Protein AF-A0A842VRQ3-F1 (afdb_monomer_lite)

Radius of gyration: 14.66 Å; chains: 1; bounding box: 36×36×37 Å

pLDDT: mean 95.63, std 7.04, range [48.97, 98.75]

Secondary structure (DSSP, 8-state):
---SS--SEEEPPTTTTT-S---SHHHHHHH-B-TTTSHHHHHHHHHHHHHT-EEEEEEEEEETTEEEEEEEEEETTTEEEEEEE-SS--GGGGGT-BPP-S---EEE-SS-EEE---GGGGG-HHHHHHHHT-

Foldseek 3Di:
DPDPDADQEEEEAAANQQDDDDDDLVSLVVFAAAPPVGPVNVVVQVVQQVRQHKYKYWHFHDDPPATFGKIWIAHNVPGTQDMWTAQDDDDCSVVHHDHTPDDFDWGCPVVDIDTDHHDVVVVVVCNVVVSVVD

Sequence (134 aa):
MLAQEPADLWVLPEFFQTGYLFQKKQEVEKLAEEIPNGQTTQFLIEQAKRHNTTIVAGLAERDGDKFYNSAVCVNGAKGFLGKYRKIHLFDREKLFFELGDMPFSVIDLGTFKLGIMICFDWIYPEAARSLAVQ

Structure (mmCIF, N/CA/C/O backbone):
data_AF-A0A842VRQ3-F1
#
_entry.id   AF-A0A842VRQ3-F1
#
loop_
_atom_site.group_PDB
_atom_site.id
_atom_site.type_symbol
_atom_site.label_atom_id
_atom_site.label_alt_id
_atom_site.label_comp_id
_atom_site.label_asym_id
_atom_site.label_entity_id
_atom_site.label_seq_id
_atom_site.pdbx_PDB_ins_code
_atom_site.Cartn_x
_atom_site.Cartn_y
_atom_site.Cartn_z
_atom_site.occupancy
_atom_site.B_iso_or_equiv
_atom_site.auth_seq_id
_atom_site.auth_comp_id
_atom_site.auth_asym_id
_atom_site.auth_atom_id
_atom_site.pdbx_PDB_model_num
ATOM 1 N N . MET A 1 1 ? 9.972 17.700 -2.129 1.00 48.97 1 MET A N 1
ATOM 2 C CA . MET A 1 1 ? 10.347 17.190 -3.464 1.00 48.97 1 MET A CA 1
ATOM 3 C C . MET A 1 1 ? 10.797 15.752 -3.261 1.00 48.97 1 MET A C 1
ATOM 5 O O . MET A 1 1 ? 11.682 15.548 -2.440 1.00 48.97 1 MET A O 1
ATOM 9 N N . LEU A 1 2 ? 10.126 14.771 -3.869 1.00 55.09 2 LEU A N 1
ATOM 10 C CA . LEU A 1 2 ? 10.542 13.367 -3.794 1.00 55.09 2 LEU A CA 1
ATOM 11 C C . LEU A 1 2 ? 11.706 13.188 -4.785 1.00 55.09 2 LEU A C 1
ATOM 13 O O . LEU A 1 2 ? 11.486 13.259 -5.985 1.00 55.09 2 LEU A O 1
ATOM 17 N N . ALA A 1 3 ? 12.919 13.071 -4.231 1.00 63.06 3 ALA A N 1
ATOM 18 C CA . ALA A 1 3 ? 14.226 12.833 -4.864 1.00 63.06 3 ALA A CA 1
ATOM 19 C C . ALA A 1 3 ? 14.737 13.839 -5.930 1.00 63.06 3 ALA A C 1
ATOM 21 O O . ALA A 1 3 ? 14.008 14.329 -6.785 1.00 63.06 3 ALA A O 1
ATOM 22 N N . GLN A 1 4 ? 16.043 14.137 -5.869 1.00 68.25 4 GLN A N 1
ATOM 23 C CA . GLN A 1 4 ? 16.800 14.808 -6.945 1.00 68.25 4 GLN A CA 1
ATOM 24 C C . GLN A 1 4 ? 17.465 13.798 -7.896 1.00 68.25 4 GLN A C 1
ATOM 26 O O . GLN A 1 4 ? 17.846 14.165 -9.002 1.00 68.25 4 GLN A O 1
ATOM 31 N N . GLU A 1 5 ? 17.554 12.532 -7.480 1.00 80.50 5 GLU A N 1
ATOM 32 C CA . GLU A 1 5 ? 18.165 11.443 -8.240 1.00 80.50 5 GLU A CA 1
ATOM 33 C C . GLU A 1 5 ? 17.086 10.556 -8.887 1.00 80.50 5 GLU A C 1
ATOM 35 O O . GLU A 1 5 ? 16.052 10.290 -8.258 1.00 80.50 5 GLU A O 1
ATOM 40 N N . PRO A 1 6 ? 17.300 10.084 -10.126 1.00 86.31 6 PRO A N 1
ATOM 41 C CA . PRO A 1 6 ? 16.382 9.169 -10.794 1.00 86.31 6 PRO A CA 1
ATOM 42 C C . PRO A 1 6 ? 16.344 7.806 -10.085 1.00 86.31 6 PRO A C 1
ATOM 44 O O . PRO A 1 6 ? 17.381 7.264 -9.707 1.00 86.31 6 PRO A O 1
ATOM 47 N N . ALA A 1 7 ? 15.149 7.228 -9.934 1.00 92.69 7 ALA A N 1
ATOM 48 C CA . ALA A 1 7 ? 14.978 5.857 -9.454 1.00 92.69 7 ALA A CA 1
ATOM 49 C C . ALA A 1 7 ? 13.744 5.193 -10.080 1.00 92.69 7 ALA A C 1
ATOM 51 O O . ALA A 1 7 ? 12.712 5.842 -10.265 1.00 92.69 7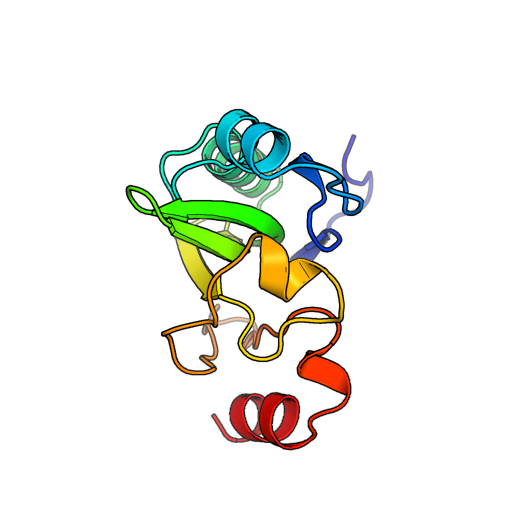 ALA A O 1
ATOM 52 N N . ASP A 1 8 ? 13.838 3.890 -10.350 1.00 94.44 8 ASP A N 1
ATOM 53 C CA . ASP A 1 8 ? 12.772 3.103 -10.993 1.00 94.44 8 ASP A CA 1
ATOM 54 C C . ASP A 1 8 ? 11.614 2.743 -10.046 1.00 94.44 8 ASP A C 1
ATOM 56 O O . ASP A 1 8 ? 10.496 2.461 -10.494 1.00 94.44 8 ASP A O 1
ATOM 60 N N . LEU A 1 9 ? 11.882 2.741 -8.736 1.00 96.44 9 LEU A N 1
ATOM 61 C CA . LEU A 1 9 ? 10.932 2.387 -7.686 1.00 96.44 9 LEU A CA 1
ATOM 62 C C . LEU A 1 9 ? 11.110 3.278 -6.454 1.00 96.44 9 LEU A C 1
ATOM 64 O O . LEU A 1 9 ? 12.194 3.348 -5.875 1.00 96.44 9 LEU A O 1
ATOM 68 N N . TRP A 1 10 ? 10.015 3.881 -6.001 1.00 96.94 10 TRP A N 1
ATOM 69 C CA . TRP A 1 10 ? 9.898 4.537 -4.702 1.00 96.94 10 TRP A CA 1
ATOM 70 C C . TRP A 1 10 ? 8.955 3.744 -3.802 1.00 96.94 10 TRP A C 1
ATOM 72 O O . TRP A 1 10 ? 7.866 3.357 -4.221 1.00 96.94 10 TRP A O 1
ATOM 82 N N . VAL A 1 11 ? 9.354 3.528 -2.550 1.00 97.88 11 VAL A N 1
ATOM 83 C CA . VAL A 1 11 ? 8.525 2.855 -1.543 1.00 97.88 11 VAL A CA 1
ATOM 84 C C . VAL A 1 11 ? 8.330 3.805 -0.371 1.00 97.88 11 VAL A C 1
ATOM 86 O O . VAL A 1 11 ? 9.298 4.222 0.264 1.00 97.88 11 VAL A O 1
ATOM 89 N N . LEU A 1 12 ? 7.080 4.178 -0.111 1.00 98.00 12 LEU A N 1
ATOM 90 C CA . LEU A 1 12 ? 6.699 5.035 1.005 1.00 98.00 12 LEU A CA 1
ATOM 91 C C . LEU A 1 12 ? 6.269 4.197 2.220 1.00 98.00 12 LEU A C 1
ATOM 93 O O . LEU A 1 12 ? 5.842 3.051 2.051 1.00 98.00 12 LEU A O 1
ATOM 97 N N . PRO A 1 13 ? 6.357 4.756 3.442 1.00 98.31 13 PRO A N 1
ATOM 98 C CA . PRO A 1 13 ? 5.960 4.056 4.660 1.00 98.31 13 PRO A CA 1
ATOM 99 C C . PRO A 1 13 ? 4.489 3.608 4.692 1.00 98.31 13 PRO A C 1
ATOM 101 O O . PRO A 1 13 ? 3.634 4.092 3.945 1.00 98.31 13 PRO A O 1
ATOM 104 N N . GLU A 1 14 ? 4.196 2.707 5.628 1.00 98.19 14 GLU A N 1
ATOM 105 C CA . GLU A 1 14 ? 2.834 2.362 6.041 1.00 98.19 14 GLU A CA 1
ATOM 106 C C . GLU A 1 14 ? 2.094 3.607 6.552 1.00 98.19 14 GLU A C 1
ATOM 108 O O . GLU A 1 14 ? 2.661 4.408 7.297 1.00 98.19 14 GLU A O 1
ATOM 113 N N . PHE A 1 15 ? 0.832 3.771 6.139 1.00 97.38 15 PHE A N 1
ATOM 114 C CA . PHE A 1 15 ? -0.008 4.922 6.483 1.00 97.38 15 PHE A CA 1
ATOM 115 C C . PHE A 1 15 ? 0.668 6.288 6.282 1.00 97.38 15 PHE A C 1
ATOM 117 O O . PHE A 1 15 ? 0.456 7.216 7.068 1.00 97.38 15 PHE A O 1
ATOM 124 N N . PHE A 1 16 ? 1.456 6.449 5.213 1.00 96.81 16 PHE A N 1
ATOM 125 C CA . PHE A 1 16 ? 2.192 7.696 4.966 1.00 96.81 16 PHE A CA 1
ATOM 126 C C . PHE A 1 16 ? 1.264 8.922 4.883 1.00 96.81 16 PHE A C 1
ATOM 128 O O . PHE A 1 16 ? 1.685 10.031 5.204 1.00 96.81 16 PHE A O 1
ATOM 135 N N . GLN A 1 17 ? 0.010 8.714 4.463 1.00 93.88 17 GLN A N 1
ATOM 136 C CA . GLN A 1 17 ? -0.976 9.777 4.274 1.00 93.88 17 GLN A CA 1
ATOM 137 C C . GLN A 1 17 ? -1.635 10.231 5.592 1.00 93.88 17 GLN A C 1
ATOM 139 O O . GLN A 1 17 ? -1.979 11.399 5.739 1.00 93.88 17 GLN A O 1
ATOM 144 N N . THR A 1 18 ? -1.832 9.317 6.548 1.00 94.62 18 THR A N 1
ATOM 145 C CA . THR A 1 18 ? -2.660 9.547 7.748 1.00 94.62 18 THR A CA 1
ATOM 146 C C . THR A 1 18 ? -1.853 9.600 9.039 1.00 94.62 18 THR A C 1
ATOM 148 O O . THR A 1 18 ? -2.347 10.087 10.054 1.00 94.62 18 THR A O 1
ATOM 151 N N . GLY A 1 19 ? -0.636 9.052 9.031 1.00 92.31 19 GLY A N 1
ATOM 152 C CA . GLY A 1 19 ? 0.019 8.599 10.252 1.00 92.31 19 GLY A CA 1
ATOM 153 C C . GLY A 1 19 ? -0.619 7.315 10.801 1.00 92.31 19 GLY A C 1
ATOM 154 O O . GLY A 1 19 ? -1.672 6.870 10.346 1.00 92.31 19 GLY A O 1
ATOM 155 N N . TYR A 1 20 ? 0.058 6.706 11.774 1.00 91.12 20 TYR A N 1
ATOM 156 C CA . TYR A 1 20 ? -0.236 5.343 12.235 1.00 91.12 20 TYR A CA 1
ATOM 157 C C . TYR A 1 20 ? -1.110 5.272 13.503 1.00 91.12 20 TYR A C 1
ATOM 159 O O . TYR A 1 20 ? -1.888 4.339 13.689 1.00 91.12 20 TYR A O 1
ATOM 167 N N . LEU A 1 21 ? -0.978 6.241 14.416 1.00 90.94 21 LEU A N 1
ATOM 168 C CA . LEU A 1 21 ? -1.540 6.156 15.771 1.00 90.94 21 LEU A CA 1
ATOM 169 C C . LEU A 1 21 ? -2.995 6.640 15.850 1.00 90.94 21 LEU A C 1
ATOM 171 O O . LEU A 1 21 ? -3.273 7.707 16.397 1.00 90.94 21 LEU A O 1
ATOM 175 N N . PHE A 1 22 ? -3.927 5.826 15.356 1.00 93.00 22 PHE A N 1
ATOM 176 C CA . PHE A 1 22 ? -5.362 6.080 15.497 1.00 93.00 22 PHE A CA 1
ATOM 177 C C . PHE A 1 22 ? -5.847 5.844 16.934 1.00 93.00 22 PHE A C 1
ATOM 179 O O . PHE A 1 22 ? -5.593 4.800 17.548 1.00 93.00 22 PHE A O 1
ATOM 186 N N . GLN A 1 23 ? -6.591 6.807 17.477 1.00 93.25 23 GLN A N 1
ATOM 187 C CA . GLN A 1 23 ? -7.185 6.711 18.812 1.00 93.25 23 GLN A CA 1
ATOM 188 C C . GLN A 1 23 ? -8.662 6.323 18.757 1.00 93.25 23 GLN A C 1
ATOM 190 O O . GLN A 1 23 ? -9.144 5.631 19.658 1.00 93.25 23 GLN A O 1
ATOM 195 N N . LYS A 1 24 ? -9.377 6.758 17.712 1.00 94.44 24 LYS A N 1
ATOM 196 C CA . LYS A 1 24 ? -10.825 6.558 17.542 1.00 94.44 24 LYS A CA 1
ATOM 197 C C . LYS A 1 24 ? -11.161 6.173 16.104 1.00 94.44 24 LYS A C 1
ATOM 199 O O . LYS A 1 24 ? -10.557 6.688 15.169 1.00 94.44 24 LYS A O 1
ATOM 204 N N . LYS A 1 25 ? -12.199 5.350 15.914 1.00 93.38 25 LYS A N 1
ATOM 205 C CA . LYS A 1 25 ? -12.648 4.912 14.578 1.00 93.38 25 LYS A CA 1
ATOM 206 C C . LYS A 1 25 ? -13.021 6.088 13.663 1.00 93.38 25 LYS A C 1
ATOM 208 O O . LYS A 1 25 ? -12.717 6.060 12.477 1.00 93.38 25 LYS A O 1
ATOM 213 N N . GLN A 1 26 ? -13.569 7.165 14.229 1.00 96.00 26 GLN A N 1
ATOM 214 C CA . GLN A 1 26 ? -13.926 8.376 13.484 1.00 96.00 26 GLN A CA 1
ATOM 215 C C . GLN A 1 26 ? -12.721 9.093 12.852 1.00 96.00 26 GLN A C 1
ATOM 217 O O . GLN A 1 26 ? -12.904 9.886 11.933 1.00 96.00 26 GLN A O 1
ATOM 222 N N . GLU A 1 27 ? -11.499 8.876 13.349 1.00 96.12 27 GLU A N 1
ATOM 223 C CA . GLU A 1 27 ? -10.289 9.414 12.713 1.00 96.12 27 GLU A CA 1
ATOM 224 C C . GLU A 1 27 ? -10.012 8.675 11.403 1.00 96.12 27 GLU A C 1
ATOM 226 O O . GLU A 1 27 ? -9.792 9.315 10.379 1.00 96.12 27 GLU A O 1
ATOM 231 N N . VAL A 1 28 ? -10.128 7.343 11.413 1.00 96.50 28 VAL A N 1
ATOM 232 C CA . VAL A 1 28 ? -10.001 6.518 10.205 1.00 96.50 28 VAL A CA 1
ATOM 233 C C . VAL A 1 28 ? -11.108 6.853 9.210 1.00 96.50 28 VAL A C 1
ATOM 235 O O . VAL A 1 28 ? -10.813 7.112 8.053 1.00 96.50 28 VAL A O 1
ATOM 238 N N . GLU A 1 29 ? -12.364 6.968 9.652 1.00 96.50 29 GLU A N 1
ATOM 239 C CA . GLU A 1 29 ? -13.501 7.329 8.784 1.00 96.50 29 GLU A CA 1
ATOM 240 C C . GLU A 1 29 ? -13.304 8.651 8.025 1.00 96.50 29 GLU A C 1
ATOM 242 O O . GLU A 1 29 ? -13.797 8.799 6.906 1.00 96.50 29 GLU A O 1
ATOM 247 N N . LYS A 1 30 ? -12.606 9.617 8.636 1.00 96.56 30 LYS A N 1
ATOM 248 C CA . LYS A 1 30 ? -12.334 10.934 8.041 1.00 96.56 30 LYS A CA 1
ATOM 249 C C . LYS A 1 30 ? -11.135 10.941 7.100 1.00 96.56 30 LYS A C 1
ATOM 251 O O . LYS A 1 30 ? -11.087 11.791 6.219 1.00 96.56 30 LYS A O 1
ATOM 256 N N . LEU A 1 31 ? -10.156 10.076 7.347 1.00 97.31 31 LEU A N 1
ATOM 257 C CA . LEU A 1 31 ? -8.855 10.099 6.677 1.00 97.31 31 LEU A CA 1
ATOM 258 C C . LEU A 1 31 ? -8.671 8.964 5.662 1.00 97.31 31 LEU A C 1
ATOM 260 O O . LEU A 1 31 ? -7.765 9.029 4.834 1.00 97.31 31 LEU A O 1
ATOM 264 N N . ALA A 1 32 ? -9.474 7.905 5.750 1.00 97.94 32 ALA A N 1
ATOM 265 C CA . ALA A 1 32 ? -9.432 6.795 4.817 1.00 97.94 32 ALA A CA 1
ATOM 266 C C . ALA A 1 32 ? -10.066 7.192 3.483 1.00 97.94 32 ALA A C 1
ATOM 268 O O . ALA A 1 32 ? -11.116 7.838 3.433 1.00 97.94 32 ALA A O 1
ATOM 269 N N . GLU A 1 33 ? -9.436 6.760 2.400 1.00 98.44 33 GLU A N 1
ATOM 270 C CA . GLU A 1 33 ? -9.828 7.111 1.040 1.00 98.44 33 GLU A CA 1
ATOM 271 C C . GLU A 1 33 ? -10.149 5.858 0.226 1.00 98.44 33 GLU A C 1
ATOM 273 O O . GLU A 1 33 ? -9.580 4.788 0.450 1.00 98.44 33 GLU A O 1
ATOM 278 N N . GLU A 1 34 ? -11.040 5.986 -0.755 1.00 98.50 34 GLU A N 1
ATOM 279 C CA . GLU A 1 34 ? -11.277 4.915 -1.723 1.00 98.50 34 GLU A CA 1
ATOM 280 C C . GLU A 1 34 ? -10.044 4.695 -2.609 1.00 98.50 34 GLU A C 1
ATOM 282 O O . GLU A 1 34 ? -9.356 5.637 -3.002 1.00 98.50 34 GLU A O 1
ATOM 287 N N . ILE A 1 35 ? -9.784 3.450 -3.002 1.00 98.38 35 ILE A N 1
ATOM 288 C CA . ILE A 1 35 ? -8.692 3.111 -3.925 1.00 98.38 35 ILE A CA 1
ATOM 289 C C . ILE A 1 35 ? -9.289 2.502 -5.204 1.00 98.38 35 ILE A C 1
ATOM 291 O O . ILE A 1 35 ? -10.022 1.515 -5.097 1.00 98.38 35 ILE A O 1
ATOM 295 N N . PRO A 1 36 ? -8.952 3.010 -6.411 1.00 98.25 36 PRO A N 1
ATOM 296 C CA . PRO A 1 36 ? -7.888 3.984 -6.702 1.00 98.25 36 PRO A CA 1
ATOM 297 C C . PRO A 1 36 ? -8.346 5.449 -6.818 1.00 98.25 36 PRO A C 1
ATOM 299 O O . PRO A 1 36 ? -7.537 6.311 -7.153 1.00 98.25 36 PRO A O 1
ATOM 302 N N . ASN A 1 37 ? -9.628 5.748 -6.607 1.00 97.69 37 ASN A N 1
ATOM 303 C CA . ASN A 1 37 ? -10.202 7.058 -6.948 1.00 97.69 37 ASN A CA 1
ATOM 304 C C . ASN A 1 37 ? -9.946 8.158 -5.901 1.00 97.69 37 ASN A C 1
ATOM 306 O O . ASN A 1 37 ? -10.223 9.325 -6.168 1.00 97.69 37 ASN A O 1
ATOM 310 N N . GLY A 1 38 ? -9.407 7.804 -4.734 1.00 98.06 38 GLY A N 1
ATOM 311 C CA . GLY A 1 38 ? -9.043 8.731 -3.669 1.00 98.06 38 GLY A CA 1
ATOM 312 C C . GLY A 1 38 ? -7.949 9.716 -4.072 1.00 98.06 38 GLY A C 1
ATOM 313 O O . GLY A 1 38 ? -7.075 9.414 -4.893 1.00 98.06 38 GLY A O 1
ATOM 314 N N . GLN A 1 39 ? -7.996 10.901 -3.465 1.00 98.06 39 GLN A N 1
ATOM 315 C CA . GLN A 1 39 ? -7.095 12.018 -3.739 1.00 98.06 39 GLN A CA 1
ATOM 316 C C . GLN A 1 39 ? -5.619 11.614 -3.645 1.00 98.06 39 GLN A C 1
ATOM 318 O O . GLN A 1 39 ? -4.827 11.974 -4.515 1.00 98.06 39 GLN A O 1
ATOM 323 N N . THR A 1 40 ? -5.248 10.839 -2.630 1.00 98.38 40 THR A N 1
ATOM 324 C CA . THR A 1 40 ? -3.875 10.398 -2.407 1.00 98.38 40 THR A CA 1
ATOM 325 C C . THR A 1 40 ? -3.412 9.443 -3.505 1.00 98.38 40 THR A C 1
ATOM 327 O O . THR A 1 40 ? -2.315 9.609 -4.037 1.00 98.38 40 THR A O 1
ATOM 330 N N . THR A 1 41 ? -4.247 8.488 -3.927 1.00 98.62 41 THR A N 1
ATOM 331 C CA . THR A 1 41 ? -3.877 7.580 -5.028 1.00 98.62 41 THR A CA 1
ATOM 332 C C . THR A 1 41 ? -3.762 8.334 -6.356 1.00 98.62 41 THR A C 1
ATOM 334 O O . THR A 1 41 ? -2.806 8.112 -7.099 1.00 98.62 41 THR A O 1
ATOM 337 N N . GLN A 1 42 ? -4.669 9.275 -6.638 1.00 98.56 42 GLN A N 1
ATOM 338 C CA . GLN A 1 42 ? -4.592 10.115 -7.840 1.00 98.56 42 GLN A CA 1
ATOM 339 C C . GLN A 1 42 ? -3.333 10.990 -7.849 1.00 98.56 42 GLN A C 1
ATOM 341 O O . GLN A 1 42 ? -2.609 11.019 -8.845 1.00 98.56 42 GLN A O 1
ATOM 346 N N . PHE A 1 43 ? -3.002 11.610 -6.715 1.00 98.25 43 PHE A N 1
ATOM 347 C CA . PHE A 1 43 ? -1.754 12.350 -6.548 1.00 98.25 43 PHE A CA 1
ATOM 348 C C . PHE A 1 43 ? -0.527 11.472 -6.837 1.00 98.25 43 PHE A C 1
ATOM 350 O O . PHE A 1 43 ? 0.367 11.881 -7.580 1.00 98.25 43 PHE A O 1
ATOM 357 N N . LEU A 1 44 ? -0.485 10.246 -6.302 1.00 98.44 44 LEU A N 1
ATOM 358 C CA . LEU A 1 44 ? 0.618 9.312 -6.545 1.00 98.44 44 LEU A CA 1
ATOM 359 C C . LEU A 1 44 ? 0.724 8.910 -8.024 1.00 98.44 44 LEU A C 1
ATOM 361 O O . LEU A 1 44 ? 1.837 8.807 -8.536 1.00 98.44 44 LEU A O 1
ATOM 365 N N . ILE A 1 45 ? -0.397 8.735 -8.734 1.00 98.50 45 ILE A N 1
ATOM 366 C CA . ILE A 1 45 ? -0.399 8.471 -10.184 1.00 98.50 45 ILE A CA 1
ATOM 367 C C . ILE A 1 45 ? 0.233 9.642 -10.947 1.00 98.50 45 ILE A C 1
AT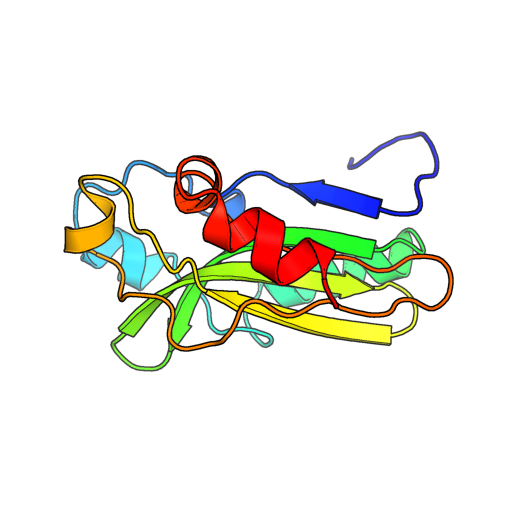OM 369 O O . ILE A 1 45 ? 1.046 9.423 -11.847 1.00 98.50 45 ILE A O 1
ATOM 373 N N . GLU A 1 46 ? -0.110 10.883 -10.601 1.00 97.88 46 GLU A N 1
ATOM 374 C CA . GLU A 1 46 ? 0.483 12.072 -11.223 1.00 97.88 46 GLU A CA 1
ATOM 375 C C . GLU A 1 46 ? 1.985 12.178 -10.947 1.00 97.88 46 GLU A C 1
ATOM 377 O O . GLU A 1 46 ? 2.760 12.457 -11.866 1.00 97.88 46 GLU A O 1
ATOM 382 N N . GLN A 1 47 ? 2.419 11.905 -9.711 1.00 96.81 47 GLN A N 1
ATOM 383 C CA . GLN A 1 47 ? 3.844 11.902 -9.374 1.00 96.81 47 GLN A CA 1
ATOM 384 C C . GLN A 1 47 ? 4.593 10.794 -10.121 1.00 96.81 47 GLN A C 1
ATOM 386 O O . GLN A 1 47 ? 5.641 11.057 -10.711 1.00 96.81 47 GLN A O 1
ATOM 391 N N . ALA A 1 48 ? 4.039 9.581 -10.170 1.00 97.00 48 ALA A N 1
ATOM 392 C CA . ALA A 1 48 ? 4.630 8.463 -10.897 1.00 97.00 48 ALA A CA 1
ATOM 393 C C . ALA A 1 48 ? 4.809 8.796 -12.386 1.00 97.00 48 ALA A C 1
ATOM 395 O O . ALA A 1 48 ? 5.876 8.549 -12.948 1.00 97.00 48 ALA A O 1
ATOM 396 N N . LYS A 1 49 ? 3.797 9.420 -13.012 1.00 96.94 49 LYS A N 1
ATOM 397 C CA . LYS A 1 49 ? 3.853 9.899 -14.405 1.00 96.94 49 LYS A CA 1
ATOM 398 C C . LYS A 1 49 ? 4.941 10.945 -14.600 1.00 96.94 49 LYS A C 1
ATOM 400 O O . LYS A 1 49 ? 5.767 10.813 -15.498 1.00 96.94 49 LYS A O 1
ATOM 405 N N . ARG A 1 50 ? 4.961 11.973 -13.748 1.00 95.56 50 ARG A N 1
ATOM 406 C CA . ARG A 1 50 ? 5.909 13.091 -13.841 1.00 95.56 50 ARG A CA 1
ATOM 407 C C . ARG A 1 50 ? 7.364 12.637 -13.737 1.00 95.56 50 ARG A C 1
ATOM 409 O O . ARG A 1 50 ? 8.220 13.196 -14.414 1.00 95.56 50 ARG A O 1
ATOM 416 N N . HIS A 1 51 ? 7.629 11.659 -12.879 1.00 94.31 51 HIS A N 1
ATOM 417 C CA . HIS A 1 51 ? 8.976 11.169 -12.598 1.00 94.31 51 HIS A CA 1
ATOM 418 C C . HIS A 1 51 ? 9.333 9.888 -13.362 1.00 94.31 51 HIS A C 1
ATOM 420 O O . HIS A 1 51 ? 10.434 9.379 -13.186 1.00 94.31 51 HIS A O 1
ATOM 426 N N . ASN A 1 52 ? 8.427 9.384 -14.211 1.00 94.50 52 ASN A N 1
ATOM 427 C CA . ASN A 1 52 ? 8.571 8.122 -14.935 1.00 94.50 52 ASN A CA 1
ATOM 428 C C . ASN A 1 52 ? 9.055 6.970 -14.030 1.00 94.50 52 ASN A C 1
ATOM 430 O O . ASN A 1 52 ? 10.032 6.290 -14.330 1.00 94.50 52 ASN A O 1
ATOM 434 N N . THR A 1 53 ? 8.382 6.787 -12.893 1.00 95.81 53 THR A N 1
ATOM 435 C CA . THR A 1 53 ? 8.780 5.827 -11.853 1.00 95.81 53 THR A CA 1
ATOM 436 C C . THR A 1 53 ? 7.607 4.949 -11.420 1.0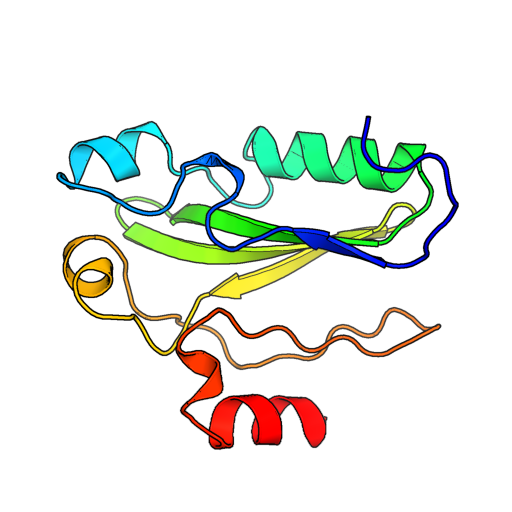0 95.81 53 THR A C 1
ATOM 438 O O . THR A 1 53 ? 6.452 5.198 -11.782 1.00 95.81 53 THR A O 1
ATOM 441 N N . THR A 1 54 ? 7.894 3.904 -10.650 1.00 97.81 54 THR A N 1
ATOM 442 C CA . THR A 1 54 ? 6.892 3.120 -9.921 1.00 97.81 54 THR A CA 1
ATOM 443 C C . THR A 1 54 ? 6.860 3.578 -8.469 1.00 97.81 54 THR A C 1
ATOM 445 O O . THR A 1 54 ? 7.906 3.783 -7.865 1.00 97.81 54 THR A O 1
ATOM 448 N N . ILE A 1 55 ? 5.675 3.726 -7.884 1.00 98.00 55 ILE A N 1
ATOM 449 C CA . ILE A 1 55 ? 5.512 4.104 -6.480 1.00 98.00 55 ILE A CA 1
ATOM 450 C C . ILE A 1 55 ? 4.664 3.054 -5.770 1.00 98.00 55 ILE A C 1
ATOM 452 O O . ILE A 1 55 ? 3.559 2.736 -6.213 1.00 98.00 55 ILE A O 1
ATOM 456 N N . VAL A 1 56 ? 5.177 2.556 -4.647 1.00 98.50 56 VAL A N 1
ATOM 457 C CA . VAL A 1 56 ? 4.419 1.796 -3.652 1.00 98.50 56 VAL A CA 1
ATOM 458 C C . VAL A 1 56 ? 4.204 2.666 -2.427 1.00 98.50 56 VAL A C 1
ATOM 460 O O . VAL A 1 56 ? 5.147 3.291 -1.946 1.00 98.50 56 VAL A O 1
ATOM 463 N N . ALA A 1 57 ? 2.984 2.714 -1.903 1.00 98.50 57 ALA A N 1
ATOM 464 C CA . ALA A 1 57 ? 2.684 3.521 -0.726 1.00 98.50 57 ALA A CA 1
ATOM 465 C C . ALA A 1 57 ? 1.596 2.890 0.141 1.00 98.50 57 ALA A C 1
ATOM 467 O O . ALA A 1 57 ? 0.656 2.319 -0.407 1.00 98.50 57 ALA A O 1
ATOM 468 N N . GLY A 1 58 ? 1.711 3.017 1.469 1.00 98.44 58 GLY A N 1
ATOM 469 C CA . GLY A 1 58 ? 0.719 2.530 2.434 1.00 98.44 58 GLY A CA 1
ATOM 470 C C . GLY A 1 58 ? -0.352 3.571 2.787 1.00 98.44 58 GLY A C 1
ATOM 471 O O . GLY A 1 58 ? -0.028 4.673 3.223 1.00 98.44 58 GLY A O 1
ATOM 472 N N . LEU A 1 59 ? -1.627 3.228 2.629 1.00 98.38 59 LEU A N 1
ATOM 473 C CA . LEU A 1 59 ? -2.792 4.095 2.798 1.00 98.38 59 LEU A CA 1
ATOM 474 C C . LEU A 1 59 ? -3.821 3.454 3.740 1.00 98.38 59 LEU A C 1
ATOM 476 O O . LEU A 1 59 ? -3.944 2.231 3.824 1.00 98.38 59 LEU A O 1
ATOM 480 N N . ALA A 1 60 ? -4.615 4.302 4.394 1.00 98.44 60 ALA A N 1
ATOM 481 C CA . ALA A 1 60 ? -5.878 3.878 4.981 1.00 98.44 60 ALA A CA 1
ATOM 482 C C . ALA A 1 60 ? -6.919 3.826 3.860 1.00 98.44 60 ALA A C 1
ATOM 484 O O . ALA A 1 60 ? -7.273 4.854 3.278 1.00 98.44 60 ALA A O 1
ATOM 485 N N . GLU A 1 61 ? -7.367 2.622 3.531 1.00 98.69 61 GLU A N 1
ATOM 486 C CA . GLU A 1 61 ? -8.355 2.382 2.489 1.00 98.69 61 GLU A CA 1
ATOM 487 C C . GLU A 1 61 ? -9.763 2.389 3.076 1.00 98.69 61 GLU A C 1
ATOM 489 O O . GLU A 1 61 ? -10.008 1.776 4.116 1.00 98.69 61 GLU A O 1
ATOM 494 N N . ARG A 1 62 ? -10.699 3.015 2.363 1.00 98.56 62 ARG A N 1
ATOM 495 C CA . ARG A 1 62 ? -12.136 2.879 2.582 1.00 98.56 62 ARG A CA 1
ATOM 496 C C . ARG A 1 62 ? -12.768 2.026 1.486 1.00 98.56 62 ARG A C 1
ATOM 498 O O . ARG A 1 62 ? -12.549 2.277 0.304 1.00 98.56 62 ARG A O 1
ATOM 505 N N . ASP A 1 63 ? -13.592 1.065 1.891 1.00 98.19 63 ASP A N 1
ATOM 506 C CA . ASP A 1 63 ? -14.428 0.256 1.002 1.00 98.19 63 ASP A CA 1
ATOM 507 C C . ASP A 1 63 ? -15.821 0.103 1.629 1.00 98.19 63 ASP A C 1
ATOM 509 O O . ASP A 1 63 ? -16.043 -0.692 2.548 1.00 98.19 63 ASP A O 1
ATOM 513 N N . GLY A 1 64 ? -16.742 0.973 1.206 1.00 96.44 64 GLY A N 1
ATOM 514 C CA . GLY A 1 64 ? -18.027 1.167 1.875 1.00 96.44 64 GLY A CA 1
ATOM 515 C C . GLY A 1 64 ? -17.853 1.604 3.336 1.00 96.44 64 GLY A C 1
ATOM 516 O O . GLY A 1 64 ? -17.267 2.654 3.626 1.00 96.44 64 GLY A O 1
ATOM 517 N N . ASP A 1 65 ? -18.364 0.779 4.253 1.00 96.06 65 ASP A N 1
ATOM 518 C CA . ASP A 1 65 ? -18.291 0.985 5.708 1.00 96.06 65 ASP A CA 1
ATOM 519 C C . ASP A 1 65 ? -17.090 0.283 6.369 1.00 96.06 65 ASP A C 1
ATOM 521 O O . ASP A 1 65 ? -16.936 0.316 7.596 1.00 96.06 65 ASP A O 1
ATOM 525 N N . LYS A 1 66 ? -16.245 -0.375 5.565 1.00 98.19 66 LYS A N 1
ATOM 526 C CA . LYS A 1 66 ? -15.044 -1.078 6.017 1.00 98.19 66 LYS A CA 1
ATOM 527 C C . LYS A 1 66 ? -13.791 -0.261 5.740 1.00 98.19 66 LYS A C 1
ATOM 529 O O . LYS A 1 66 ? -13.717 0.495 4.769 1.00 98.19 66 LYS A O 1
ATOM 534 N N . PHE A 1 67 ? -12.791 -0.474 6.588 1.00 98.50 67 PHE A N 1
ATOM 535 C CA . PHE A 1 67 ? -11.484 0.156 6.467 1.00 98.50 67 PHE A CA 1
ATOM 536 C C . PHE A 1 67 ? -10.401 -0.903 6.407 1.00 98.50 67 PHE A C 1
ATOM 538 O O . PHE A 1 67 ? -10.455 -1.881 7.149 1.00 98.50 67 PHE A O 1
ATOM 545 N N . TYR A 1 68 ? -9.399 -0.688 5.565 1.00 98.69 68 TYR A N 1
ATOM 546 C CA . TYR A 1 68 ? -8.280 -1.609 5.415 1.00 98.69 68 TYR A CA 1
ATOM 547 C C . TYR A 1 68 ? -6.950 -0.863 5.512 1.00 98.69 68 TYR A C 1
ATOM 549 O O . TYR A 1 68 ? -6.830 0.302 5.128 1.00 98.69 68 TYR A O 1
ATOM 557 N N . ASN A 1 69 ? -5.944 -1.550 6.046 1.00 98.56 69 ASN A N 1
ATOM 558 C CA . ASN A 1 69 ? -4.558 -1.131 5.923 1.00 98.56 69 ASN A CA 1
ATOM 559 C C . ASN A 1 69 ? -4.034 -1.650 4.586 1.00 98.56 69 ASN A C 1
ATOM 561 O O . ASN A 1 69 ? -3.865 -2.861 4.426 1.00 98.56 69 ASN A O 1
ATOM 565 N N . SER A 1 70 ? -3.824 -0.754 3.629 1.00 98.69 70 SER A N 1
ATOM 566 C CA . SER A 1 70 ? -3.563 -1.144 2.247 1.00 98.69 70 SER A CA 1
ATOM 567 C C . SER A 1 70 ? -2.290 -0.519 1.718 1.00 98.69 70 SER A C 1
ATOM 569 O O . SER A 1 70 ? -1.893 0.558 2.137 1.00 98.69 70 SER A O 1
ATOM 571 N N . ALA A 1 71 ? -1.657 -1.165 0.748 1.00 98.62 71 ALA A N 1
ATOM 572 C CA . ALA A 1 71 ? -0.591 -0.578 -0.047 1.00 98.62 71 ALA A CA 1
ATOM 573 C C . ALA A 1 71 ? -1.005 -0.550 -1.516 1.00 98.62 71 ALA A C 1
ATOM 575 O O . ALA A 1 71 ? -1.494 -1.552 -2.034 1.00 98.62 71 ALA A O 1
ATOM 576 N N . VAL A 1 72 ? -0.808 0.578 -2.195 1.00 98.50 72 VAL A N 1
ATOM 577 C CA . VAL A 1 72 ? -1.050 0.715 -3.641 1.00 98.50 72 VAL A CA 1
ATOM 578 C C . VAL A 1 72 ? 0.253 0.608 -4.409 1.00 98.50 72 VAL A C 1
ATOM 580 O O . VAL A 1 72 ? 1.296 1.004 -3.900 1.00 98.50 72 VAL A O 1
ATOM 583 N N . CYS A 1 73 ? 0.181 0.126 -5.647 1.00 98.50 73 CYS A N 1
ATOM 584 C CA . CYS A 1 73 ? 1.258 0.196 -6.625 1.00 98.50 73 CYS A CA 1
ATOM 585 C C . CYS A 1 73 ? 0.779 0.997 -7.839 1.00 98.50 73 CYS A C 1
ATOM 587 O O . CYS A 1 73 ? -0.213 0.644 -8.485 1.00 98.50 73 CYS A O 1
ATOM 589 N N . VAL A 1 74 ? 1.484 2.082 -8.148 1.00 98.38 74 VAL A N 1
ATOM 590 C CA . VAL A 1 74 ? 1.229 2.931 -9.316 1.00 98.38 74 VAL A CA 1
ATOM 591 C C . VAL A 1 74 ? 2.499 3.053 -10.148 1.00 98.38 74 VAL A C 1
ATOM 593 O O . VAL A 1 74 ? 3.602 3.054 -9.614 1.00 98.38 74 VAL A O 1
ATOM 596 N N . ASN A 1 75 ? 2.365 3.163 -11.461 1.00 97.81 75 ASN A N 1
ATOM 597 C CA . ASN A 1 75 ? 3.478 3.254 -12.396 1.00 97.81 75 ASN A CA 1
ATOM 598 C C . ASN A 1 75 ? 3.269 4.413 -13.373 1.00 97.81 75 ASN A C 1
ATOM 600 O O . ASN A 1 75 ? 2.156 4.650 -13.841 1.00 97.81 75 ASN A O 1
ATOM 604 N N . GLY A 1 76 ? 4.348 5.118 -13.712 1.00 95.81 76 GLY A N 1
ATOM 605 C CA . GLY A 1 76 ? 4.284 6.307 -14.556 1.00 95.81 76 GLY A CA 1
ATOM 606 C C . GLY A 1 76 ? 3.748 6.072 -15.966 1.00 95.81 76 GLY A C 1
ATOM 607 O O . GLY A 1 76 ? 3.057 6.935 -16.497 1.00 95.81 76 GLY A O 1
ATOM 608 N N . ALA A 1 77 ? 3.987 4.902 -16.557 1.00 95.38 77 ALA A N 1
ATOM 609 C CA . ALA A 1 77 ? 3.475 4.571 -17.886 1.00 95.38 77 ALA A CA 1
ATOM 610 C C . ALA A 1 77 ? 2.089 3.908 -17.835 1.00 95.38 77 ALA A C 1
ATOM 612 O O . ALA A 1 77 ? 1.250 4.157 -18.698 1.00 95.38 77 ALA A O 1
ATOM 613 N N . LYS A 1 78 ? 1.846 3.055 -16.831 1.00 95.88 78 LYS A N 1
ATOM 614 C CA . LYS A 1 78 ? 0.654 2.190 -16.761 1.00 95.88 78 LYS A CA 1
ATOM 615 C C . LYS A 1 78 ? -0.463 2.713 -15.844 1.00 95.88 78 LYS A C 1
ATOM 617 O O . LYS A 1 78 ? -1.575 2.201 -15.899 1.00 95.88 78 LYS A O 1
ATOM 622 N N . GLY A 1 79 ? -0.206 3.728 -15.019 1.00 97.00 79 GLY A N 1
ATOM 623 C CA . GLY A 1 79 ? -1.162 4.230 -14.028 1.00 97.00 79 GLY A CA 1
ATOM 624 C C . GLY A 1 79 ? -1.275 3.309 -12.809 1.00 97.00 79 GLY A C 1
ATOM 625 O O . GLY A 1 79 ? -0.268 2.819 -12.306 1.00 97.00 79 GLY A O 1
ATOM 626 N N . PHE A 1 80 ? -2.489 3.095 -12.303 1.00 98.31 80 PHE A N 1
ATOM 627 C CA . PHE A 1 80 ? -2.729 2.194 -11.172 1.00 98.31 80 PHE A CA 1
ATOM 628 C C . PHE A 1 80 ? -2.567 0.728 -11.589 1.00 98.31 80 PHE A C 1
ATOM 630 O O . PHE A 1 80 ? -3.209 0.283 -12.537 1.00 98.31 80 PHE A O 1
ATOM 637 N N . LEU A 1 81 ? -1.725 -0.017 -10.870 1.00 97.94 81 LEU A N 1
ATOM 638 C CA . LEU A 1 81 ? -1.443 -1.425 -11.160 1.00 97.94 81 LEU A CA 1
ATOM 639 C C . LEU A 1 81 ? -2.142 -2.388 -10.208 1.00 97.94 81 LEU A C 1
ATOM 641 O O . LEU A 1 81 ? -2.427 -3.520 -10.587 1.00 97.94 81 LEU A O 1
ATOM 645 N N . GLY A 1 82 ? -2.411 -1.957 -8.979 1.00 97.19 82 GLY A N 1
ATOM 646 C CA . GLY A 1 82 ? -3.077 -2.794 -7.994 1.00 97.19 82 GLY A CA 1
ATOM 647 C C . GLY A 1 82 ? -2.900 -2.292 -6.571 1.00 97.19 82 GLY A C 1
ATOM 648 O O . GLY A 1 82 ? -2.230 -1.288 -6.311 1.00 97.19 82 GLY A O 1
ATOM 649 N N . LYS A 1 83 ? -3.515 -3.023 -5.645 1.00 97.94 83 LYS A N 1
ATOM 650 C CA . LYS A 1 83 ? -3.399 -2.812 -4.204 1.00 97.94 83 LYS A CA 1
ATOM 651 C C . LYS A 1 83 ? -3.238 -4.149 -3.488 1.00 97.94 83 LYS A C 1
ATOM 653 O O . LYS A 1 83 ? -3.652 -5.180 -4.008 1.00 97.94 83 LYS A O 1
ATOM 658 N N . TYR A 1 84 ? -2.679 -4.108 -2.291 1.00 98.56 84 TYR A N 1
ATOM 659 C CA . TYR A 1 84 ? -2.611 -5.210 -1.337 1.00 98.56 84 TYR A CA 1
ATOM 660 C C . TYR A 1 84 ? -3.239 -4.742 -0.019 1.00 98.56 84 TYR A C 1
ATOM 662 O O . TYR A 1 84 ? -3.020 -3.598 0.369 1.00 98.56 84 TYR A O 1
ATOM 670 N N . ARG A 1 85 ? -4.013 -5.602 0.652 1.00 98.75 85 ARG A N 1
ATOM 671 C CA . ARG A 1 85 ? -4.616 -5.342 1.969 1.00 98.75 85 ARG A CA 1
ATOM 672 C C . ARG A 1 85 ? -3.903 -6.211 2.997 1.00 98.75 85 ARG A C 1
ATOM 674 O O . ARG A 1 85 ? -3.829 -7.422 2.807 1.00 98.75 85 ARG A O 1
ATOM 681 N N . LYS A 1 86 ? -3.388 -5.599 4.063 1.00 98.62 86 LYS A N 1
ATOM 682 C CA . LYS A 1 86 ? -2.595 -6.257 5.108 1.00 98.62 86 LYS A CA 1
ATOM 683 C C . LYS A 1 86 ? -3.358 -7.426 5.717 1.00 98.62 86 LYS A C 1
ATOM 685 O O . LYS A 1 86 ? -4.435 -7.247 6.283 1.00 98.62 86 LYS A O 1
ATOM 690 N N . ILE A 1 87 ? -2.780 -8.618 5.628 1.00 98.19 87 ILE A N 1
ATOM 691 C CA . ILE A 1 87 ? -3.386 -9.833 6.172 1.00 98.19 87 ILE A CA 1
ATOM 692 C C . ILE A 1 87 ? -3.168 -9.898 7.685 1.00 98.19 87 ILE A C 1
ATOM 694 O O . ILE A 1 87 ? -4.112 -10.146 8.434 1.00 98.19 87 ILE A O 1
ATOM 698 N N . HIS A 1 88 ? -1.952 -9.629 8.162 1.00 98.25 88 HIS A N 1
ATOM 699 C CA . HIS A 1 88 ? -1.626 -9.766 9.579 1.00 98.25 88 HIS A CA 1
ATOM 700 C C . HIS A 1 88 ? -1.670 -8.413 10.300 1.00 98.25 88 HIS A C 1
ATOM 702 O O . HIS A 1 88 ? -0.661 -7.717 10.418 1.00 98.25 88 HIS A O 1
ATOM 708 N N . LEU A 1 89 ? -2.847 -8.033 10.808 1.00 98.12 89 LEU A N 1
ATOM 709 C CA . LEU A 1 89 ? -3.020 -6.792 11.575 1.00 98.12 89 LEU A CA 1
ATOM 710 C C . LEU A 1 89 ? -2.248 -6.814 12.902 1.00 98.12 89 LEU A C 1
ATOM 712 O O . LEU A 1 89 ? -2.293 -7.798 13.654 1.00 98.12 89 LEU A O 1
ATOM 716 N N . PHE A 1 90 ? -1.603 -5.693 13.224 1.00 97.81 90 PHE A N 1
ATOM 717 C CA . PHE A 1 90 ? -0.813 -5.532 14.444 1.00 97.81 90 PHE A CA 1
ATOM 718 C C . PHE A 1 90 ? -1.594 -4.830 15.556 1.00 97.81 90 PHE A C 1
ATOM 720 O O . PHE A 1 90 ? -2.161 -3.761 15.344 1.00 97.81 90 PHE A O 1
ATOM 727 N N . ASP A 1 91 ? -1.577 -5.410 16.758 1.00 96.00 91 ASP A N 1
ATOM 728 C CA . ASP A 1 91 ? -2.076 -4.784 17.990 1.00 96.00 91 ASP A CA 1
ATOM 729 C C . ASP A 1 91 ? -3.428 -4.048 17.810 1.00 96.00 91 ASP A C 1
ATOM 731 O O . ASP A 1 91 ? -4.437 -4.674 17.465 1.00 96.00 91 ASP A O 1
ATOM 735 N N . ARG A 1 92 ? -3.452 -2.721 18.001 1.00 95.44 92 ARG A N 1
ATOM 736 C CA . ARG A 1 92 ? -4.655 -1.879 17.940 1.00 95.44 92 ARG A CA 1
ATOM 737 C C . ARG A 1 92 ? -5.232 -1.697 16.541 1.00 95.44 92 ARG A C 1
ATOM 739 O O . ARG A 1 92 ? -6.370 -1.246 16.449 1.00 95.44 92 ARG A O 1
ATOM 746 N N . GLU A 1 93 ? -4.523 -2.056 15.469 1.00 96.75 93 GLU A N 1
ATOM 747 C CA . GLU A 1 93 ? -5.084 -2.010 14.109 1.00 96.75 93 GLU A CA 1
ATOM 748 C C . GLU A 1 93 ? -6.392 -2.807 14.024 1.00 96.75 93 GLU A C 1
ATOM 750 O O . GLU A 1 93 ? -7.339 -2.370 13.379 1.00 96.75 93 GLU A O 1
ATOM 755 N N . LYS A 1 94 ? -6.484 -3.914 14.773 1.00 96.88 94 LYS A N 1
ATOM 756 C CA . LYS A 1 94 ? -7.665 -4.791 14.858 1.00 96.88 94 LYS A CA 1
ATOM 757 C C . LYS A 1 94 ? -8.926 -4.102 15.390 1.00 96.88 94 LYS A C 1
ATOM 759 O O . LYS A 1 94 ? -10.012 -4.659 15.288 1.00 96.88 94 LYS A O 1
ATOM 764 N N . LEU A 1 95 ? -8.793 -2.922 15.999 1.00 96.81 95 LEU A N 1
ATOM 765 C CA . LEU A 1 95 ? -9.926 -2.125 16.476 1.00 96.81 95 LEU A CA 1
ATOM 766 C C . LEU A 1 95 ? -10.550 -1.269 15.367 1.00 96.81 95 LEU A C 1
ATOM 768 O O . LEU A 1 95 ? -11.665 -0.774 15.536 1.00 96.81 95 LEU A O 1
ATOM 772 N N . PHE A 1 96 ? -9.821 -1.044 14.273 1.00 97.25 96 PHE A N 1
ATOM 773 C CA . PHE A 1 96 ? -10.173 -0.043 13.267 1.00 97.25 96 PHE A CA 1
ATOM 774 C C . PHE A 1 96 ? -10.227 -0.596 11.845 1.00 97.25 96 PHE A C 1
ATOM 776 O O . PHE A 1 96 ? -11.013 -0.0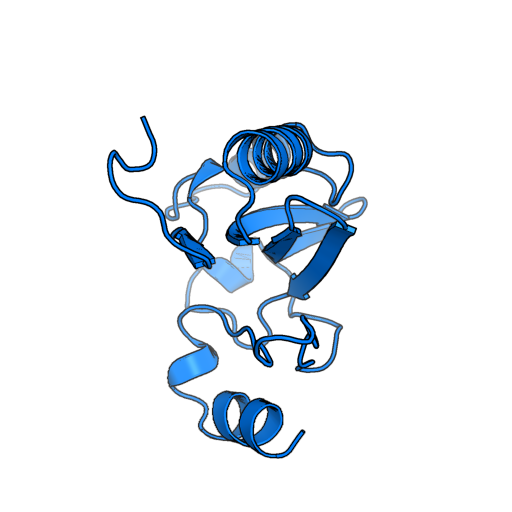90 11.046 1.00 97.25 96 PHE A O 1
ATOM 783 N N . PHE A 1 97 ? -9.411 -1.606 11.544 1.00 98.25 97 PHE A N 1
ATOM 784 C CA . PHE A 1 97 ? -9.236 -2.161 10.209 1.00 98.25 97 PHE A CA 1
ATOM 785 C C . PHE A 1 97 ? -9.675 -3.621 10.146 1.00 98.25 97 PHE A C 1
ATOM 787 O O . PHE A 1 97 ? -9.546 -4.376 11.110 1.00 98.25 97 PHE A O 1
ATOM 794 N N . GLU A 1 98 ? -10.158 -4.010 8.975 1.00 98.56 98 GLU A N 1
ATOM 795 C CA . GLU A 1 98 ? -10.495 -5.380 8.621 1.00 98.56 98 GLU A CA 1
ATOM 796 C C . GLU A 1 98 ? -9.248 -6.150 8.162 1.00 98.56 98 GLU A C 1
ATOM 798 O O . GLU A 1 98 ? -8.270 -5.567 7.682 1.00 98.56 98 GLU A O 1
ATOM 803 N N . LEU A 1 99 ? -9.291 -7.478 8.298 1.00 98.25 99 LEU A N 1
ATOM 804 C CA . LEU A 1 99 ? -8.259 -8.359 7.748 1.00 98.25 99 LEU A CA 1
ATOM 805 C C . LEU A 1 99 ? -8.247 -8.262 6.220 1.00 98.25 99 LEU A C 1
ATOM 807 O O . LEU A 1 99 ? -9.303 -8.215 5.586 1.00 98.25 99 LEU A O 1
ATOM 811 N N . GLY A 1 100 ? -7.051 -8.293 5.632 1.00 98.00 100 GLY A N 1
ATOM 812 C CA . GLY A 1 100 ? -6.892 -8.386 4.188 1.00 98.00 100 GLY A CA 1
ATOM 813 C C . GLY A 1 100 ? -7.625 -9.593 3.605 1.00 98.00 100 GLY A C 1
ATOM 814 O O . GLY A 1 100 ? -7.508 -10.713 4.097 1.00 98.00 100 GLY A O 1
ATOM 815 N N . ASP A 1 101 ? -8.381 -9.347 2.540 1.00 97.56 101 ASP A N 1
ATOM 816 C CA . ASP A 1 101 ? -9.274 -10.304 1.880 1.00 97.56 101 ASP A CA 1
ATOM 817 C C . ASP A 1 101 ? -8.807 -10.667 0.461 1.00 97.56 101 ASP A C 1
ATOM 819 O O . ASP A 1 101 ? -9.580 -11.140 -0.371 1.00 97.56 101 ASP A O 1
ATOM 823 N N . MET A 1 102 ? -7.519 -10.465 0.185 1.00 96.06 102 MET A N 1
ATOM 824 C CA . MET A 1 102 ? -6.894 -10.727 -1.109 1.00 96.06 102 MET A CA 1
ATOM 825 C C . MET A 1 102 ? -5.621 -11.558 -0.915 1.00 96.06 102 MET A C 1
ATOM 827 O O . MET A 1 102 ? -4.952 -11.413 0.110 1.00 96.06 102 MET A O 1
ATOM 831 N N . PRO A 1 103 ? -5.250 -12.415 -1.881 1.00 95.00 103 PRO A N 1
ATOM 832 C CA . PRO A 1 103 ? -4.021 -13.189 -1.782 1.00 95.00 103 PRO A CA 1
ATOM 833 C C . PRO A 1 103 ? -2.781 -12.290 -1.883 1.00 95.00 103 PRO A C 1
ATOM 835 O O . PRO A 1 103 ? -2.807 -11.232 -2.512 1.00 95.00 103 PRO A O 1
ATOM 838 N N . PHE A 1 104 ? -1.658 -12.764 -1.339 1.00 96.25 104 PHE A N 1
ATOM 839 C CA . PHE A 1 104 ? -0.345 -12.228 -1.693 1.00 96.25 104 PHE A CA 1
ATOM 840 C C . PHE A 1 104 ? -0.114 -12.400 -3.198 1.00 96.25 104 PHE A C 1
ATOM 842 O O . PHE A 1 104 ? -0.094 -13.526 -3.695 1.00 96.25 104 PHE A O 1
ATOM 849 N N . SER A 1 105 ? 0.085 -11.299 -3.917 1.00 93.44 105 SER A N 1
ATOM 850 C CA . SER A 1 105 ? 0.260 -11.300 -5.371 1.00 93.44 105 SER A CA 1
ATOM 851 C C . SER A 1 105 ? 1.518 -10.550 -5.788 1.00 93.44 105 SER A C 1
ATOM 853 O O . SER A 1 105 ? 1.840 -9.506 -5.215 1.00 93.44 105 SER A O 1
ATOM 855 N N . VAL A 1 106 ? 2.181 -11.043 -6.832 1.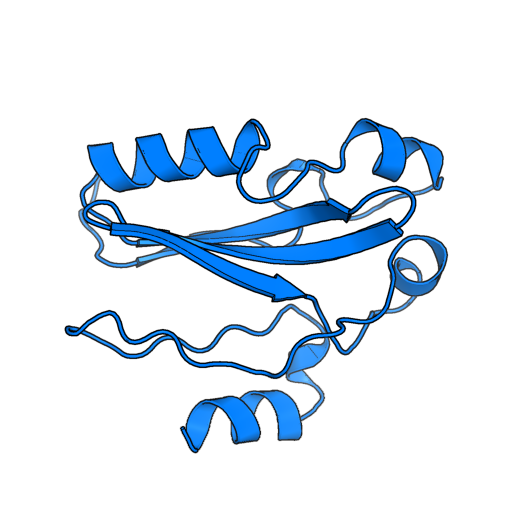00 97.56 106 VAL A N 1
ATOM 856 C CA . VAL A 1 106 ? 3.311 -10.367 -7.477 1.00 97.56 106 VAL A CA 1
ATOM 857 C C . VAL A 1 106 ? 2.839 -9.575 -8.698 1.00 97.56 106 VAL A C 1
ATOM 859 O O . VAL A 1 106 ? 2.105 -10.084 -9.541 1.00 97.56 106 VAL A O 1
ATOM 862 N N . ILE A 1 107 ? 3.288 -8.325 -8.808 1.00 97.00 107 ILE A N 1
ATOM 863 C CA . ILE A 1 107 ? 3.052 -7.460 -9.968 1.00 97.00 107 ILE A CA 1
ATOM 864 C C . ILE A 1 107 ? 4.263 -7.559 -10.898 1.00 97.00 107 ILE A C 1
ATOM 866 O O . ILE A 1 107 ? 5.391 -7.284 -10.483 1.00 97.00 107 ILE A O 1
ATOM 870 N N . ASP A 1 108 ? 4.033 -7.923 -12.159 1.00 95.44 108 ASP A N 1
ATOM 871 C CA . ASP A 1 108 ? 5.072 -7.960 -13.192 1.00 95.44 108 ASP A CA 1
ATOM 872 C C . ASP A 1 108 ? 5.156 -6.612 -13.930 1.00 95.44 108 ASP A C 1
ATOM 874 O O . ASP A 1 108 ? 4.247 -6.200 -14.664 1.00 95.44 108 ASP A O 1
ATOM 878 N N . LEU A 1 109 ? 6.258 -5.892 -13.715 1.00 92.56 109 LEU A N 1
ATOM 879 C CA . LEU A 1 109 ? 6.537 -4.611 -14.366 1.00 92.56 109 LEU A CA 1
ATOM 880 C C . LEU A 1 109 ? 7.329 -4.776 -15.672 1.00 92.56 109 LEU A C 1
ATOM 882 O O . LEU A 1 109 ? 7.553 -3.787 -16.370 1.00 92.56 109 LEU A O 1
ATOM 886 N N . GLY A 1 110 ? 7.709 -6.002 -16.040 1.00 90.81 110 GLY A N 1
ATOM 887 C CA . GLY A 1 110 ? 8.551 -6.347 -17.184 1.00 90.81 110 GLY A CA 1
ATOM 888 C C . GLY A 1 110 ? 10.045 -6.223 -16.883 1.00 90.81 110 GLY A C 1
ATOM 889 O O . GLY A 1 110 ? 10.813 -7.123 -17.206 1.00 90.81 110 GLY A O 1
ATOM 890 N N . THR A 1 111 ? 10.466 -5.133 -16.234 1.00 90.75 111 THR A N 1
ATOM 891 C CA . THR A 1 111 ? 11.860 -4.930 -15.795 1.00 90.75 111 THR A CA 1
ATOM 892 C C . THR A 1 111 ? 12.180 -5.664 -14.496 1.00 90.75 111 THR A C 1
ATOM 894 O O . THR A 1 111 ? 13.293 -6.152 -14.317 1.00 90.75 111 THR A O 1
ATOM 897 N N . PHE A 1 112 ? 11.204 -5.754 -13.594 1.00 94.38 112 PHE A N 1
ATOM 898 C CA . PHE A 1 112 ? 11.287 -6.514 -12.354 1.00 94.38 112 PHE A CA 1
ATOM 899 C C . PHE A 1 112 ? 9.902 -7.006 -11.925 1.00 94.38 112 PHE A C 1
ATOM 901 O O . PHE A 1 112 ? 8.867 -6.491 -12.354 1.00 94.38 112 PHE A O 1
ATOM 908 N N . LYS A 1 113 ? 9.896 -8.008 -11.048 1.00 96.38 113 LYS A N 1
ATOM 909 C CA . LYS A 1 113 ? 8.707 -8.495 -10.349 1.00 96.38 113 LYS A CA 1
ATOM 910 C C . LYS A 1 113 ? 8.654 -7.884 -8.952 1.00 96.38 113 LYS A C 1
ATOM 912 O O . LYS A 1 113 ? 9.681 -7.803 -8.280 1.00 96.38 113 LYS A O 1
ATOM 917 N N . LEU A 1 114 ? 7.468 -7.475 -8.510 1.00 97.69 114 LEU A N 1
ATOM 918 C CA . LEU A 1 114 ? 7.275 -6.780 -7.241 1.00 97.69 114 LEU A CA 1
ATOM 919 C C . LEU A 1 114 ? 6.226 -7.483 -6.375 1.00 97.69 114 LEU A C 1
ATOM 921 O O . LEU A 1 114 ? 5.043 -7.485 -6.707 1.00 97.69 114 LEU A O 1
ATOM 925 N N . GLY A 1 115 ? 6.666 -8.051 -5.253 1.00 98.12 115 GLY A N 1
ATOM 926 C CA . GLY A 1 115 ? 5.788 -8.514 -4.178 1.00 98.12 115 GLY A CA 1
ATOM 927 C C . GLY A 1 115 ? 5.606 -7.436 -3.110 1.00 98.12 115 GLY A C 1
ATOM 928 O O . GLY A 1 115 ? 6.540 -6.685 -2.829 1.00 98.12 115 GLY A O 1
ATOM 929 N N . ILE A 1 116 ? 4.415 -7.358 -2.513 1.00 98.38 116 ILE A N 1
ATOM 930 C CA . ILE A 1 116 ? 4.074 -6.357 -1.491 1.00 98.38 116 ILE A CA 1
ATOM 931 C C . ILE A 1 116 ? 3.558 -7.070 -0.238 1.00 98.38 116 ILE A C 1
ATOM 933 O O . ILE A 1 116 ? 2.672 -7.916 -0.319 1.00 98.38 116 ILE A O 1
ATOM 937 N N . MET A 1 117 ? 4.110 -6.697 0.914 1.00 98.31 117 MET A N 1
ATOM 938 C CA . MET A 1 117 ? 3.633 -7.067 2.248 1.00 98.31 117 MET A CA 1
ATOM 939 C C . MET A 1 117 ? 3.789 -5.857 3.172 1.00 98.31 117 MET A C 1
ATOM 941 O O . MET A 1 117 ? 4.646 -5.005 2.920 1.00 98.31 117 MET A O 1
ATOM 945 N N . ILE A 1 118 ? 2.972 -5.748 4.220 1.00 98.62 118 ILE A N 1
ATOM 946 C CA . ILE A 1 118 ? 2.924 -4.543 5.054 1.00 98.62 118 ILE A CA 1
ATOM 947 C C . ILE A 1 118 ? 3.316 -4.882 6.485 1.00 98.62 118 ILE A C 1
ATOM 949 O O . ILE A 1 118 ? 2.653 -5.680 7.145 1.00 98.62 118 ILE A O 1
ATOM 953 N N . CYS A 1 119 ? 4.350 -4.194 6.983 1.00 98.12 119 CYS A N 1
ATOM 954 C CA . CYS A 1 119 ? 4.723 -4.159 8.396 1.00 98.12 119 CYS A CA 1
ATOM 955 C C . CYS A 1 119 ? 4.670 -5.565 9.010 1.00 98.12 119 CYS A C 1
ATOM 957 O O . CYS A 1 119 ? 5.403 -6.437 8.560 1.00 98.12 119 CYS A O 1
ATOM 959 N N . PHE A 1 120 ? 3.784 -5.809 9.971 1.00 98.31 120 PHE A N 1
ATOM 960 C CA . PHE A 1 120 ? 3.682 -7.052 10.733 1.00 98.31 120 PHE A CA 1
ATOM 961 C C . PHE A 1 120 ? 3.502 -8.338 9.912 1.00 98.31 120 PHE A C 1
ATOM 963 O O . PHE A 1 120 ? 3.757 -9.408 10.447 1.00 98.31 120 PHE A O 1
ATOM 970 N N . ASP A 1 121 ? 3.195 -8.268 8.614 1.00 98.50 121 ASP A N 1
ATOM 971 C CA . ASP A 1 121 ? 3.330 -9.425 7.722 1.00 98.50 121 ASP A CA 1
ATOM 972 C C . ASP A 1 121 ? 4.748 -10.037 7.747 1.00 98.50 121 ASP A C 1
ATOM 974 O O . ASP A 1 121 ? 4.886 -11.245 7.578 1.00 98.50 121 ASP A O 1
ATOM 978 N N . TRP A 1 122 ? 5.805 -9.246 7.998 1.00 98.06 122 TRP A N 1
ATOM 979 C CA . TRP A 1 122 ? 7.201 -9.712 7.942 1.00 98.06 122 TRP A CA 1
ATOM 980 C C . TRP A 1 122 ? 7.526 -10.825 8.947 1.00 98.06 122 TRP A C 1
ATOM 982 O O . TRP A 1 122 ? 8.432 -11.621 8.698 1.00 98.06 122 TRP A O 1
ATOM 992 N N . ILE A 1 123 ? 6.814 -10.884 10.080 1.00 98.31 123 ILE A N 1
ATOM 993 C CA . ILE A 1 123 ? 7.057 -11.898 11.115 1.00 98.31 123 ILE A CA 1
ATOM 994 C C . ILE A 1 123 ? 6.508 -13.274 10.709 1.00 98.31 123 ILE A C 1
ATOM 996 O O . ILE A 1 123 ? 6.923 -14.286 11.271 1.00 98.31 123 ILE A O 1
ATOM 1000 N N . TYR A 1 124 ? 5.602 -13.313 9.726 1.00 98.06 124 TYR A N 1
ATOM 1001 C CA . TYR A 1 124 ? 5.005 -14.529 9.185 1.00 98.06 124 TYR A CA 1
ATOM 1002 C C . TYR A 1 124 ? 5.788 -14.947 7.935 1.00 98.06 124 TYR A C 1
ATOM 1004 O O . TYR A 1 124 ? 5.599 -14.365 6.861 1.00 98.06 124 TYR A O 1
ATOM 1012 N N . PRO A 1 125 ? 6.699 -15.933 8.028 1.00 97.81 125 PRO A N 1
ATOM 1013 C CA . PRO A 1 125 ? 7.560 -16.310 6.908 1.00 97.81 125 PRO A CA 1
ATOM 1014 C C . PRO A 1 125 ? 6.770 -16.761 5.671 1.00 97.81 125 PRO A C 1
ATOM 1016 O O . PRO A 1 125 ? 7.271 -16.653 4.551 1.00 97.81 125 PRO A O 1
ATOM 1019 N N . GLU A 1 126 ? 5.537 -17.234 5.851 1.00 97.94 126 GLU A N 1
ATOM 1020 C CA . GLU A 1 126 ? 4.601 -17.602 4.794 1.00 97.94 126 GLU A CA 1
ATOM 1021 C C . GLU A 1 126 ? 4.278 -16.427 3.869 1.00 97.94 126 GLU A C 1
ATOM 1023 O O . GLU A 1 126 ? 4.111 -16.652 2.673 1.00 97.94 126 GLU A O 1
ATOM 1028 N N . ALA A 1 127 ? 4.245 -15.188 4.374 1.00 97.94 127 ALA A N 1
ATOM 1029 C CA . ALA A 1 127 ? 3.996 -13.998 3.563 1.00 97.94 127 ALA A CA 1
ATOM 1030 C C . ALA A 1 127 ? 5.114 -13.803 2.529 1.00 97.94 127 ALA A C 1
ATOM 1032 O O . ALA A 1 127 ? 4.886 -13.865 1.317 1.00 97.94 127 ALA A O 1
ATOM 1033 N N . ALA A 1 128 ? 6.354 -13.672 3.008 1.00 98.06 128 ALA A N 1
ATOM 1034 C CA . ALA A 1 128 ? 7.524 -13.528 2.146 1.00 98.06 128 ALA A CA 1
ATOM 1035 C C . ALA A 1 128 ? 7.729 -14.759 1.247 1.00 98.06 128 ALA A C 1
ATOM 1037 O O . ALA A 1 128 ? 8.034 -14.619 0.063 1.00 98.06 128 ALA A O 1
ATOM 1038 N N . ARG A 1 129 ? 7.513 -15.974 1.775 1.00 98.25 129 ARG A N 1
ATOM 1039 C CA . ARG A 1 129 ? 7.602 -17.218 0.997 1.00 98.25 129 ARG A CA 1
ATOM 1040 C C . ARG A 1 129 ? 6.592 -17.239 -0.145 1.00 98.25 129 ARG A C 1
ATOM 1042 O O . ARG A 1 129 ? 6.984 -17.577 -1.255 1.00 98.25 129 ARG A O 1
ATOM 1049 N N . SER A 1 130 ? 5.331 -16.897 0.121 1.00 97.62 130 SER A N 1
ATOM 1050 C CA . SER A 1 130 ? 4.254 -16.929 -0.876 1.00 97.62 130 SER A CA 1
ATOM 1051 C C . SER A 1 130 ? 4.515 -15.956 -2.017 1.00 97.62 130 SER A C 1
ATOM 1053 O O . SER A 1 130 ? 4.232 -16.284 -3.163 1.00 97.62 130 SER A O 1
ATOM 1055 N N . LEU A 1 131 ? 5.089 -14.787 -1.721 1.00 98.06 131 LEU A N 1
ATOM 1056 C CA . LEU A 1 131 ? 5.509 -13.824 -2.740 1.00 98.06 131 LEU A CA 1
ATOM 1057 C C . LEU A 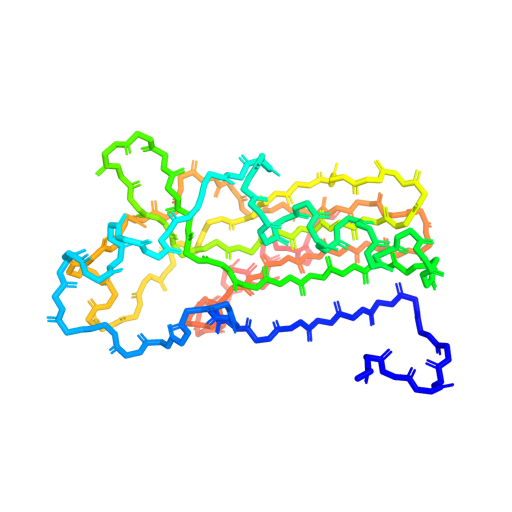1 131 ? 6.724 -14.321 -3.538 1.00 98.06 131 LEU A C 1
ATOM 1059 O O . LEU A 1 131 ? 6.771 -14.143 -4.748 1.00 98.06 131 LEU A O 1
ATOM 1063 N N . ALA A 1 132 ? 7.697 -14.960 -2.884 1.00 97.81 132 ALA A N 1
ATOM 1064 C CA . ALA A 1 132 ? 8.948 -15.376 -3.520 1.00 97.81 132 ALA A CA 1
ATOM 1065 C C . ALA A 1 132 ? 8.818 -16.570 -4.485 1.00 97.81 132 ALA A C 1
ATOM 1067 O O . ALA A 1 132 ? 9.715 -16.787 -5.295 1.00 97.81 132 ALA A O 1
ATOM 1068 N N . VAL A 1 133 ? 7.756 -17.374 -4.378 1.00 97.12 133 VAL A N 1
ATOM 1069 C CA . VAL A 1 133 ? 7.549 -18.577 -5.213 1.00 97.12 133 VAL A CA 1
ATOM 1070 C C . VAL A 1 133 ? 6.658 -18.339 -6.443 1.00 97.12 133 VAL A C 1
ATOM 1072 O O . VAL A 1 133 ? 6.316 -19.303 -7.127 1.00 97.12 133 VAL A O 1
ATOM 1075 N N . GLN A 1 134 ? 6.284 -17.083 -6.718 1.00 93.25 134 GLN A N 1
ATOM 1076 C CA . GLN A 1 134 ? 5.499 -16.641 -7.888 1.00 93.25 134 GLN A CA 1
ATOM 1077 C C . GLN A 1 134 ? 6.400 -16.035 -8.985 1.00 93.25 134 GLN A C 1
ATOM 1079 O O . GLN A 1 134 ? 6.101 -16.173 -10.195 1.00 93.25 134 GLN A O 1
#